Protein AF-A0A1C5A4S7-F1 (afdb_monomer_lite)

Organism: Micromonospora echinospora (NCBI:txid1877)

Structure (mmCIF, N/CA/C/O backbone):
data_AF-A0A1C5A4S7-F1
#
_entry.id   AF-A0A1C5A4S7-F1
#
loop_
_atom_site.group_PDB
_atom_site.id
_atom_site.type_symbol
_atom_site.label_atom_id
_atom_site.label_alt_id
_atom_site.label_comp_id
_atom_site.label_asym_id
_atom_site.label_entity_id
_atom_site.label_seq_id
_atom_site.pdbx_PDB_ins_code
_atom_site.Cartn_x
_atom_site.Cartn_y
_atom_site.Cartn_z
_atom_site.occupancy
_atom_site.B_iso_or_equiv
_atom_site.auth_seq_id
_atom_site.auth_comp_id
_atom_site.auth_asym_id
_atom_site.auth_atom_id
_atom_site.pdbx_PDB_model_num
ATOM 1 N N . MET A 1 1 ? 17.021 8.930 -28.872 1.00 36.31 1 MET A N 1
ATOM 2 C CA . MET A 1 1 ? 15.835 9.153 -28.012 1.00 36.31 1 MET A CA 1
ATOM 3 C C . MET A 1 1 ? 15.523 7.859 -27.278 1.00 36.31 1 MET A C 1
ATOM 5 O O . MET A 1 1 ? 15.520 6.804 -27.895 1.00 36.31 1 MET A O 1
ATOM 9 N N . SER A 1 2 ? 15.452 7.937 -25.949 1.00 40.41 2 SER A N 1
ATOM 10 C CA . SER A 1 2 ? 15.735 6.835 -25.019 1.00 40.41 2 SER A CA 1
ATOM 11 C C . SER A 1 2 ? 14.668 5.729 -25.005 1.00 40.41 2 SER A C 1
ATOM 13 O O . SER A 1 2 ? 13.489 5.985 -24.764 1.00 40.41 2 SER A O 1
ATOM 15 N N . SER A 1 3 ? 15.116 4.482 -25.197 1.00 48.03 3 SER A N 1
ATOM 16 C CA . SER A 1 3 ? 14.340 3.229 -25.114 1.00 48.03 3 SER A CA 1
ATOM 17 C C . SER A 1 3 ? 13.641 3.012 -23.764 1.00 48.03 3 SER A C 1
ATOM 19 O O . SER A 1 3 ? 12.734 2.185 -23.660 1.00 48.03 3 SER A O 1
ATOM 21 N N . TYR A 1 4 ? 14.024 3.783 -22.746 1.00 39.12 4 TYR A N 1
ATOM 22 C CA . TYR A 1 4 ? 13.411 3.801 -21.424 1.00 39.12 4 TYR A CA 1
ATOM 23 C C . TYR A 1 4 ? 11.965 4.331 -21.444 1.00 39.12 4 TYR A C 1
ATOM 25 O O . TYR A 1 4 ? 11.10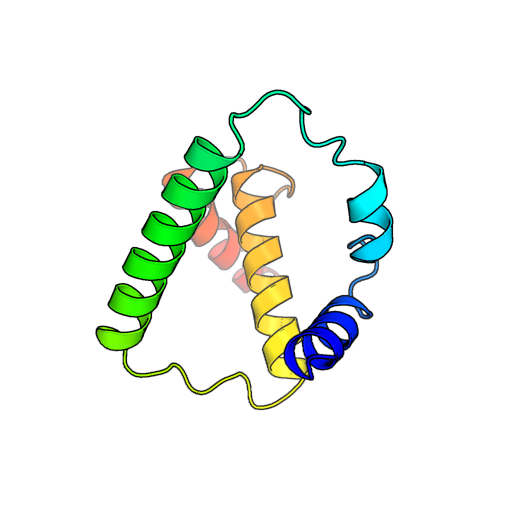9 3.821 -20.721 1.00 39.12 4 TYR A O 1
ATOM 33 N N . TRP A 1 5 ? 11.663 5.303 -22.313 1.00 35.22 5 TRP A N 1
ATOM 34 C CA . TRP A 1 5 ? 10.329 5.913 -22.394 1.00 35.22 5 TRP A CA 1
ATOM 35 C C . TRP A 1 5 ? 9.339 5.043 -23.175 1.00 35.22 5 TRP A C 1
ATOM 37 O O . TRP A 1 5 ? 8.246 4.782 -22.691 1.00 35.22 5 TRP A O 1
ATOM 47 N N . SER A 1 6 ? 9.771 4.435 -24.284 1.00 50.72 6 SER A N 1
ATOM 48 C CA . SER A 1 6 ? 8.903 3.605 -25.139 1.00 50.72 6 SER A CA 1
ATOM 49 C C . SER A 1 6 ? 8.308 2.374 -24.429 1.00 50.72 6 SER A C 1
ATOM 51 O O . SER A 1 6 ? 7.203 1.935 -24.754 1.00 50.72 6 SER A O 1
ATOM 53 N N . ARG A 1 7 ? 9.012 1.806 -23.437 1.00 51.34 7 ARG A N 1
ATOM 54 C CA . ARG A 1 7 ? 8.481 0.700 -22.620 1.00 51.34 7 ARG A CA 1
ATOM 55 C C . ARG A 1 7 ? 7.524 1.195 -21.528 1.00 51.34 7 ARG A C 1
ATOM 57 O O . ARG A 1 7 ? 6.550 0.505 -21.241 1.00 51.34 7 ARG A O 1
ATOM 64 N N . LYS A 1 8 ? 7.766 2.382 -20.955 1.00 47.06 8 LYS A N 1
ATOM 65 C CA . LYS A 1 8 ? 6.839 3.030 -20.013 1.00 47.06 8 LYS A CA 1
ATOM 66 C C . LYS A 1 8 ? 5.543 3.442 -20.710 1.00 47.06 8 LYS A C 1
ATOM 68 O O . LYS A 1 8 ? 4.482 3.154 -20.186 1.00 47.06 8 LYS A O 1
ATOM 73 N N . ASP A 1 9 ? 5.595 4.007 -21.908 1.00 54.50 9 ASP A N 1
ATOM 74 C CA . ASP A 1 9 ? 4.380 4.434 -22.618 1.00 54.50 9 ASP A CA 1
ATOM 75 C C . ASP A 1 9 ? 3.446 3.248 -22.919 1.00 54.50 9 ASP A C 1
ATOM 77 O O . ASP A 1 9 ? 2.236 3.329 -22.720 1.00 54.50 9 ASP A O 1
ATOM 81 N N . ARG A 1 10 ? 4.018 2.086 -23.265 1.00 59.09 10 ARG A N 1
ATOM 82 C CA . ARG A 1 10 ? 3.265 0.831 -23.436 1.00 59.09 10 ARG A CA 1
ATOM 83 C C . ARG A 1 10 ? 2.678 0.283 -22.129 1.00 59.09 10 ARG A C 1
ATOM 85 O O . ARG A 1 10 ? 1.627 -0.345 -22.158 1.00 59.09 10 ARG A O 1
ATOM 92 N N . MET A 1 11 ? 3.340 0.535 -20.998 1.00 56.84 11 MET A N 1
ATOM 93 C CA . MET A 1 11 ? 2.882 0.159 -19.654 1.00 56.84 11 MET A CA 1
ATOM 94 C C . MET A 1 11 ? 1.643 0.958 -19.218 1.00 56.84 11 MET A C 1
ATOM 96 O O . MET A 1 11 ? 0.813 0.437 -18.479 1.00 56.84 11 MET A O 1
ATOM 100 N N . TRP A 1 12 ? 1.504 2.204 -19.680 1.00 51.19 12 TRP A N 1
ATOM 101 C CA . TRP A 1 12 ? 0.390 3.089 -19.323 1.00 51.19 12 TRP A CA 1
ATOM 102 C C . TRP A 1 12 ? -0.789 3.024 -20.306 1.00 51.19 12 TRP A C 1
ATOM 104 O O . TRP A 1 12 ? -1.915 3.323 -19.923 1.00 51.19 12 TRP A O 1
ATOM 114 N N . ALA A 1 13 ? -0.560 2.568 -21.541 1.00 55.97 13 ALA A N 1
ATOM 115 C CA . ALA A 1 13 ? -1.563 2.518 -22.611 1.00 55.97 13 ALA A CA 1
ATOM 116 C C . ALA A 1 13 ? -2.758 1.563 -22.365 1.00 55.97 13 ALA A C 1
ATOM 118 O O . ALA A 1 13 ? -3.706 1.565 -23.145 1.00 55.97 13 ALA A O 1
ATOM 119 N N . GLY A 1 14 ? -2.729 0.745 -21.305 1.00 54.12 14 GLY A N 1
ATOM 120 C CA . GLY A 1 14 ? -3.762 -0.253 -20.984 1.00 54.12 14 GLY A CA 1
ATOM 121 C C . GLY A 1 14 ? -4.616 0.049 -19.746 1.00 54.12 14 GLY A C 1
ATOM 122 O O . GLY A 1 14 ? -5.330 -0.839 -19.284 1.00 54.12 14 GLY A O 1
ATOM 123 N N . ILE A 1 15 ? -4.525 1.250 -19.163 1.00 56.06 15 ILE A N 1
ATOM 124 C CA . ILE A 1 15 ? -5.248 1.616 -17.934 1.00 56.06 15 ILE A CA 1
ATOM 125 C C . ILE A 1 15 ? -6.298 2.686 -18.277 1.00 56.06 15 ILE A C 1
ATOM 127 O O . ILE A 1 15 ? -5.939 3.853 -18.400 1.00 56.06 15 ILE A O 1
ATOM 131 N N . PRO A 1 16 ? -7.594 2.331 -18.397 1.00 50.84 16 PRO A N 1
ATOM 132 C CA . PRO A 1 16 ? -8.640 3.232 -18.908 1.00 50.84 16 PRO A CA 1
ATOM 133 C C . PRO A 1 16 ? -8.858 4.525 -18.106 1.00 50.84 16 PRO A C 1
ATOM 135 O O . PRO A 1 16 ? -9.439 5.471 -18.621 1.00 50.84 16 PRO A O 1
ATOM 138 N N . TRP A 1 17 ? -8.401 4.566 -16.851 1.00 59.25 17 TRP A N 1
ATOM 139 C CA . TRP A 1 17 ? -8.557 5.699 -15.925 1.00 59.25 17 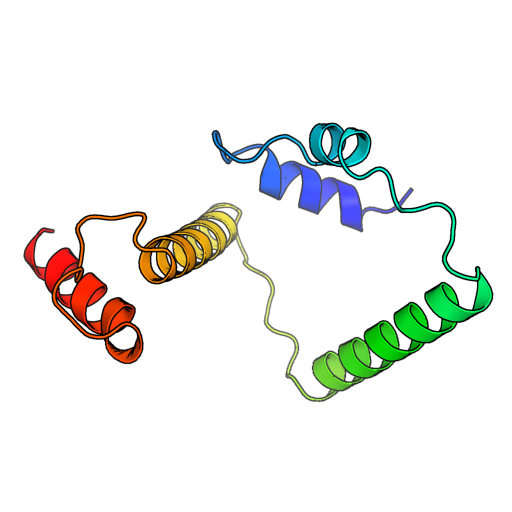TRP A CA 1
ATOM 140 C C . TRP A 1 17 ? -7.249 6.449 -15.659 1.00 59.25 17 TRP A C 1
ATOM 142 O O . TRP A 1 17 ? -7.178 7.286 -14.760 1.00 59.25 17 TRP A O 1
ATOM 152 N N . LEU A 1 18 ? -6.196 6.117 -16.404 1.00 50.78 18 LEU A N 1
ATOM 153 C CA . LEU A 1 18 ? -4.932 6.824 -16.363 1.00 50.78 18 LEU A CA 1
ATOM 154 C C . LEU A 1 18 ? -4.815 7.622 -17.661 1.00 50.78 18 LEU A C 1
ATOM 156 O O . LEU A 1 18 ? -4.562 7.059 -18.722 1.00 50.78 18 LEU A O 1
ATOM 160 N N . GLU A 1 19 ? -5.047 8.931 -17.577 1.00 55.38 19 GLU A N 1
ATOM 161 C CA . GLU A 1 19 ? -4.776 9.858 -18.678 1.00 55.38 19 GLU A CA 1
ATOM 162 C C . GLU A 1 19 ? -3.378 9.578 -19.264 1.00 55.38 19 GLU A C 1
ATOM 164 O O . GLU A 1 19 ? -2.429 9.383 -18.490 1.00 55.38 19 GLU A O 1
ATOM 169 N N . PRO A 1 20 ? -3.218 9.556 -20.603 1.00 55.06 20 PRO A N 1
ATOM 170 C CA . PRO A 1 20 ? -1.914 9.386 -21.228 1.00 55.06 20 PRO A CA 1
ATOM 171 C C . PRO A 1 20 ? -0.912 10.369 -20.621 1.00 55.06 20 PRO A C 1
ATOM 173 O O . PRO A 1 20 ? -1.244 11.533 -20.392 1.00 55.06 20 PRO A O 1
ATOM 176 N N . ALA A 1 21 ? 0.326 9.930 -20.379 1.00 54.25 21 ALA A N 1
ATOM 177 C CA . ALA A 1 21 ? 1.354 10.761 -19.746 1.00 54.25 21 ALA A CA 1
ATOM 178 C C . ALA A 1 21 ? 1.575 12.112 -20.466 1.00 54.25 21 ALA A C 1
ATOM 180 O O . ALA A 1 21 ? 2.035 13.072 -19.852 1.00 54.25 21 ALA A O 1
ATOM 181 N N . GLU A 1 22 ? 1.213 12.206 -21.750 1.00 49.03 22 GLU A N 1
ATOM 182 C CA . GLU A 1 22 ? 1.221 13.436 -22.549 1.00 49.03 22 GLU A CA 1
ATOM 183 C C . GLU A 1 22 ? 0.133 14.447 -22.140 1.00 49.03 22 GLU A C 1
ATOM 185 O O . GLU A 1 22 ? 0.399 15.645 -22.127 1.00 49.03 22 GLU A O 1
ATOM 190 N N . SER A 1 23 ? -1.045 13.983 -21.713 1.00 49.47 23 SER A N 1
ATOM 191 C CA . SER A 1 23 ? -2.151 14.808 -21.192 1.00 49.47 23 SER A CA 1
ATOM 192 C C . SER A 1 23 ? -1.823 15.391 -19.807 1.00 49.47 23 SER A C 1
ATOM 194 O O . SER A 1 23 ? -2.166 16.526 -19.487 1.00 49.47 23 SER A O 1
ATOM 196 N N . ALA A 1 24 ? -1.046 14.668 -18.992 1.00 47.72 24 ALA A N 1
ATOM 197 C CA . ALA A 1 24 ? -0.547 15.174 -17.711 1.00 47.72 24 ALA A CA 1
ATOM 198 C C . ALA A 1 24 ? 0.539 16.263 -17.850 1.00 47.72 24 ALA A C 1
ATOM 200 O O . ALA A 1 24 ? 0.718 17.059 -16.928 1.00 47.72 24 ALA A O 1
ATOM 201 N N . ARG A 1 25 ? 1.247 16.340 -18.991 1.00 48.03 25 ARG A N 1
ATOM 202 C CA . ARG A 1 25 ? 2.278 17.370 -19.235 1.00 48.03 25 ARG A CA 1
ATOM 203 C C . ARG A 1 25 ? 1.700 18.776 -19.400 1.00 48.03 25 ARG A C 1
ATOM 205 O O . ARG A 1 25 ? 2.402 19.728 -19.091 1.00 48.03 25 ARG A O 1
ATOM 212 N N . SER A 1 26 ? 0.455 18.917 -19.860 1.00 47.22 26 SER A N 1
ATOM 213 C CA . SER A 1 26 ? -0.174 20.229 -20.087 1.00 47.22 26 SER A CA 1
ATOM 214 C C . SER A 1 26 ? -0.810 20.835 -18.832 1.00 47.22 26 SER A C 1
ATOM 216 O O . SER A 1 26 ? -1.071 22.031 -18.803 1.00 47.22 26 SER A O 1
ATOM 218 N N . ARG A 1 27 ? -1.057 20.026 -17.792 1.00 45.50 27 ARG A N 1
ATOM 219 C CA . ARG A 1 27 ? -1.708 20.460 -16.541 1.00 45.50 27 ARG A CA 1
ATOM 220 C C . ARG A 1 27 ? -0.720 20.800 -15.423 1.00 45.50 27 ARG A C 1
ATOM 222 O O . ARG A 1 27 ? -1.092 21.465 -14.462 1.00 45.50 27 ARG A O 1
ATOM 229 N N . ILE A 1 28 ? 0.530 20.353 -15.534 1.00 47.34 28 ILE A N 1
ATOM 230 C CA . ILE A 1 28 ? 1.602 20.775 -14.632 1.00 47.34 28 ILE A CA 1
ATOM 231 C C . ILE A 1 28 ? 2.208 22.046 -15.229 1.00 47.34 28 ILE A C 1
ATOM 233 O O . ILE A 1 28 ? 3.260 22.009 -15.862 1.00 47.34 28 ILE A O 1
ATOM 237 N N . GLU A 1 29 ? 1.544 23.184 -15.035 1.00 51.34 29 GLU A N 1
ATOM 238 C CA . GLU A 1 29 ? 2.267 24.454 -15.035 1.00 51.34 29 GLU A CA 1
ATOM 239 C C . GLU A 1 29 ? 3.248 24.387 -13.863 1.00 51.34 29 GLU A C 1
ATOM 241 O O . GLU A 1 29 ? 2.891 24.553 -12.696 1.00 51.34 29 GLU A O 1
ATOM 246 N N . VAL A 1 30 ? 4.491 24.017 -14.167 1.00 53.09 30 VAL A N 1
ATOM 247 C CA . VAL A 1 30 ? 5.595 24.075 -13.215 1.00 53.09 30 VAL A CA 1
ATOM 248 C C . VAL A 1 30 ? 5.730 25.548 -12.828 1.00 53.09 30 VAL A C 1
ATOM 250 O O . VAL A 1 30 ? 5.943 26.365 -13.726 1.00 53.09 30 VAL A O 1
ATOM 253 N N . PRO A 1 31 ? 5.602 25.930 -11.542 1.00 43.25 31 PRO A N 1
ATOM 254 C CA . PRO A 1 31 ? 5.820 27.310 -11.140 1.00 43.25 31 PRO A CA 1
ATOM 255 C C . PRO A 1 31 ? 7.203 27.748 -11.622 1.00 43.25 31 PRO A C 1
ATOM 257 O O . PRO A 1 31 ? 8.214 27.198 -11.184 1.00 43.25 31 PRO A O 1
ATOM 260 N N . SER A 1 32 ? 7.232 28.717 -12.539 1.00 52.72 32 SER A N 1
ATOM 261 C CA . SER A 1 32 ? 8.423 29.266 -13.207 1.00 52.72 32 SER A CA 1
ATOM 262 C C . SER A 1 32 ? 9.348 30.058 -12.259 1.00 52.72 32 SER A C 1
ATOM 264 O O . SER A 1 32 ? 10.036 30.983 -12.681 1.00 52.72 32 SER A O 1
ATOM 266 N N . ALA A 1 33 ? 9.350 29.741 -10.965 1.00 53.38 33 ALA A N 1
ATOM 267 C CA . ALA A 1 33 ? 10.003 30.525 -9.922 1.00 53.38 33 ALA A CA 1
ATOM 268 C C . ALA A 1 33 ? 10.681 29.648 -8.854 1.00 53.38 33 ALA A C 1
ATOM 270 O O . ALA A 1 33 ? 10.632 29.966 -7.669 1.00 53.38 33 ALA A O 1
ATOM 271 N N . ARG A 1 34 ? 11.300 28.533 -9.254 1.00 57.84 34 ARG A N 1
ATOM 272 C CA . ARG A 1 34 ? 12.378 27.924 -8.458 1.00 57.84 34 ARG A CA 1
ATOM 273 C C . ARG A 1 34 ? 13.689 28.232 -9.159 1.00 57.84 34 ARG A C 1
ATOM 275 O O . ARG A 1 34 ? 13.746 28.117 -10.383 1.00 57.84 34 ARG A O 1
ATOM 282 N N . ASP A 1 35 ? 14.690 28.670 -8.402 1.00 66.31 35 ASP A N 1
ATOM 283 C CA . ASP A 1 35 ? 16.028 28.924 -8.931 1.00 66.31 35 ASP A CA 1
ATOM 284 C C . ASP A 1 35 ? 16.497 27.663 -9.687 1.00 66.31 35 ASP A C 1
ATOM 286 O O . ASP A 1 35 ? 16.430 26.567 -9.116 1.00 66.31 35 ASP A O 1
ATOM 290 N N . PRO A 1 36 ? 16.912 27.766 -10.966 1.00 66.00 36 PRO A N 1
ATOM 291 C CA . PRO A 1 36 ? 17.435 26.637 -11.735 1.00 66.00 36 PRO A CA 1
ATOM 292 C C . PRO A 1 36 ? 18.491 25.828 -10.969 1.00 66.00 36 PRO A C 1
ATOM 294 O O . PRO A 1 36 ? 18.533 24.605 -11.070 1.00 66.00 36 PRO A O 1
ATOM 297 N N . HIS A 1 37 ? 19.287 26.491 -10.128 1.00 67.88 37 HIS A N 1
ATOM 298 C CA . HIS A 1 37 ? 20.292 25.826 -9.309 1.00 67.88 37 HIS A CA 1
ATOM 299 C C . HIS A 1 37 ? 19.688 25.034 -8.139 1.00 67.88 37 HIS A C 1
ATOM 301 O O . HIS A 1 37 ? 20.217 23.991 -7.771 1.00 67.88 37 HIS A O 1
ATOM 307 N N . GLU A 1 38 ? 18.558 25.461 -7.574 1.00 64.88 38 GLU A N 1
ATOM 308 C CA . GLU A 1 38 ? 17.871 24.750 -6.486 1.00 64.88 38 GLU A CA 1
ATOM 309 C C . GLU A 1 38 ? 17.182 23.469 -6.986 1.00 64.88 38 GLU A C 1
ATOM 311 O O . GLU A 1 38 ? 17.222 22.433 -6.317 1.00 64.88 38 GLU A O 1
ATOM 316 N N . VAL A 1 39 ? 16.593 23.505 -8.189 1.00 66.06 39 VAL A N 1
ATOM 317 C CA . VAL A 1 39 ? 15.982 22.309 -8.800 1.00 66.06 39 VAL A CA 1
ATOM 318 C C . VAL A 1 39 ? 17.029 21.279 -9.220 1.00 66.06 39 VAL A C 1
ATOM 320 O O . VAL A 1 39 ? 16.773 20.079 -9.097 1.00 66.06 39 VAL A O 1
ATOM 323 N N . ASP A 1 40 ? 18.207 21.732 -9.654 1.00 71.06 40 ASP A N 1
ATOM 324 C CA . ASP A 1 40 ? 19.331 20.859 -9.990 1.00 71.06 40 ASP A CA 1
ATOM 325 C C . ASP A 1 40 ? 19.891 20.175 -8.737 1.00 71.06 40 ASP A C 1
ATOM 327 O O . ASP A 1 40 ? 20.062 18.956 -8.730 1.00 71.06 40 ASP A O 1
ATOM 331 N N . LEU A 1 41 ? 20.058 20.915 -7.634 1.00 70.38 41 LEU A N 1
ATOM 332 C CA . LEU A 1 41 ? 20.496 20.352 -6.352 1.00 70.38 41 LEU A CA 1
ATOM 333 C C . LEU A 1 41 ? 19.495 19.336 -5.783 1.00 70.38 41 LEU A C 1
ATOM 335 O O . LEU A 1 41 ? 19.895 18.272 -5.308 1.00 70.38 41 LEU A O 1
ATOM 339 N N . TRP A 1 42 ? 18.191 19.628 -5.854 1.00 70.75 42 TRP A N 1
ATOM 340 C CA . TRP A 1 42 ? 17.151 18.691 -5.417 1.00 70.75 42 TRP A CA 1
ATOM 341 C C . TRP A 1 42 ? 17.148 17.409 -6.257 1.00 70.75 42 TRP A C 1
ATOM 343 O O . TRP A 1 42 ? 17.067 16.305 -5.713 1.00 70.75 42 TRP A O 1
ATOM 353 N N . LYS A 1 43 ? 17.274 17.549 -7.582 1.00 75.88 43 LYS A N 1
ATOM 354 C CA . LYS A 1 43 ? 17.332 16.420 -8.512 1.00 75.88 43 LYS A CA 1
ATOM 355 C C . LYS A 1 43 ? 18.565 15.558 -8.263 1.00 75.88 43 LYS A C 1
ATOM 357 O O . LYS A 1 43 ? 18.447 14.337 -8.244 1.00 75.88 43 LYS A O 1
ATOM 362 N N . ASP A 1 44 ? 19.725 16.170 -8.067 1.00 78.69 44 ASP A N 1
ATOM 363 C CA . ASP A 1 44 ? 20.979 15.442 -7.895 1.00 78.69 44 ASP A CA 1
ATOM 364 C C . ASP A 1 44 ? 21.039 14.722 -6.538 1.00 78.69 44 ASP A C 1
ATOM 366 O O . ASP A 1 44 ? 21.537 13.597 -6.465 1.00 78.69 44 ASP A O 1
ATOM 370 N N . HIS A 1 45 ? 20.442 15.297 -5.486 1.00 73.31 45 HIS A N 1
ATOM 371 C CA . HIS A 1 45 ? 20.265 14.614 -4.201 1.00 73.31 45 HIS A CA 1
ATOM 372 C C . HIS A 1 45 ? 19.301 13.423 -4.309 1.00 73.31 45 HIS A C 1
ATOM 374 O O . HIS A 1 45 ? 19.636 12.320 -3.881 1.00 73.31 45 HIS A O 1
ATOM 380 N N . PHE A 1 46 ? 18.142 13.612 -4.952 1.00 73.06 46 PHE A N 1
ATOM 381 C CA . PHE A 1 46 ? 17.165 12.543 -5.173 1.00 73.06 46 PHE A CA 1
ATOM 382 C C . PHE A 1 46 ? 17.738 11.402 -6.025 1.00 73.06 46 PHE A C 1
ATOM 384 O O . PHE A 1 46 ? 17.526 10.231 -5.721 1.00 73.06 46 PHE A O 1
ATOM 391 N N . GLU A 1 47 ? 18.496 11.731 -7.072 1.00 76.69 47 GLU A N 1
ATOM 392 C CA . GLU A 1 47 ? 19.173 10.762 -7.936 1.00 76.69 47 GLU A CA 1
ATOM 393 C C . GLU A 1 47 ? 20.290 10.015 -7.184 1.00 76.69 47 GLU A C 1
ATOM 395 O O . GLU A 1 47 ? 20.454 8.810 -7.370 1.00 76.69 47 GLU A O 1
ATOM 400 N N . GLY A 1 48 ? 21.038 10.702 -6.312 1.00 84.62 48 GLY A N 1
ATOM 401 C CA . GLY A 1 48 ? 22.067 10.103 -5.458 1.00 84.62 48 GLY A CA 1
ATOM 402 C C . GLY A 1 48 ? 21.491 9.102 -4.456 1.00 84.62 48 GLY A C 1
ATOM 403 O O . GLY A 1 48 ? 21.930 7.951 -4.414 1.00 84.62 48 GLY A O 1
ATOM 404 N N . ASP A 1 49 ? 20.456 9.506 -3.719 1.00 80.62 49 ASP A N 1
ATOM 405 C CA . ASP A 1 49 ? 19.747 8.646 -2.767 1.00 80.62 49 ASP A CA 1
ATOM 406 C C . ASP A 1 49 ? 19.074 7.464 -3.476 1.00 80.62 49 ASP A C 1
ATOM 408 O O . ASP A 1 49 ? 19.112 6.328 -2.994 1.00 80.62 49 ASP A O 1
ATOM 412 N N . HIS A 1 50 ? 18.500 7.705 -4.660 1.00 73.06 50 HIS A N 1
ATOM 413 C CA . HIS A 1 50 ? 17.903 6.665 -5.490 1.00 73.06 50 HIS A CA 1
ATOM 414 C C . HIS A 1 50 ? 18.940 5.631 -5.938 1.00 73.06 50 HIS A C 1
ATOM 416 O O . HIS A 1 50 ? 18.722 4.435 -5.743 1.00 73.06 50 HIS A O 1
ATOM 422 N N . LYS A 1 51 ? 20.093 6.067 -6.460 1.00 78.88 51 LYS A N 1
ATOM 423 C CA . LYS A 1 51 ? 21.194 5.169 -6.843 1.00 78.88 51 LYS A CA 1
ATOM 424 C C . LYS A 1 51 ? 21.746 4.404 -5.650 1.00 78.88 51 LYS A C 1
ATOM 426 O O . LYS A 1 51 ? 22.007 3.211 -5.756 1.00 78.88 51 LYS A O 1
ATOM 431 N N . GLN A 1 52 ? 21.898 5.057 -4.500 1.00 84.12 52 GLN A N 1
ATOM 432 C CA . GLN A 1 52 ? 22.336 4.403 -3.271 1.00 84.12 52 GLN A CA 1
ATOM 433 C C . GLN A 1 52 ? 21.347 3.314 -2.835 1.00 84.12 52 GLN A C 1
ATOM 435 O O . GLN A 1 52 ? 21.766 2.215 -2.470 1.00 84.12 52 GLN A O 1
ATOM 440 N N . LEU A 1 53 ? 20.044 3.580 -2.933 1.00 78.25 53 LEU A N 1
ATOM 441 C CA . LEU A 1 53 ? 19.006 2.587 -2.674 1.00 78.25 53 LEU A CA 1
ATOM 442 C C . LEU A 1 53 ? 19.057 1.433 -3.691 1.00 78.25 53 LEU A C 1
ATOM 444 O O . LEU A 1 53 ? 18.954 0.274 -3.296 1.00 78.25 53 LEU A O 1
ATOM 448 N N . GLU A 1 54 ? 19.277 1.713 -4.978 1.00 75.06 54 GLU A N 1
ATOM 449 C CA . GLU A 1 54 ? 19.463 0.681 -6.011 1.00 75.06 54 GLU A CA 1
ATOM 450 C C . GLU A 1 54 ? 20.724 -0.166 -5.796 1.00 75.06 54 GLU A C 1
ATOM 452 O O . GLU A 1 54 ? 20.716 -1.353 -6.110 1.00 75.06 54 GLU A O 1
ATOM 457 N N . HIS A 1 55 ? 21.793 0.408 -5.239 1.00 81.75 55 HIS A N 1
ATOM 458 C CA . HIS A 1 55 ? 23.012 -0.326 -4.895 1.00 81.75 55 HIS A CA 1
ATOM 459 C C . HIS A 1 55 ? 22.842 -1.216 -3.659 1.00 81.75 55 HIS A C 1
ATOM 461 O O . HIS A 1 55 ? 23.431 -2.295 -3.594 1.00 81.75 55 HIS A O 1
ATOM 467 N N . GLN A 1 56 ? 22.061 -0.772 -2.671 1.00 83.00 56 GLN A N 1
ATOM 468 C CA . GLN A 1 56 ? 21.802 -1.535 -1.445 1.00 83.00 56 GLN A CA 1
ATOM 469 C C . GLN A 1 56 ? 20.791 -2.663 -1.662 1.00 83.00 56 GLN A C 1
ATOM 471 O O . GLN A 1 56 ? 20.836 -3.689 -0.980 1.00 83.00 56 GLN A O 1
ATOM 476 N N . LEU A 1 57 ? 19.874 -2.487 -2.612 1.00 79.12 57 LEU A N 1
ATOM 477 C CA . LEU A 1 57 ? 18.903 -3.502 -2.976 1.00 79.12 57 LEU A CA 1
ATOM 478 C C . LEU A 1 57 ? 19.481 -4.407 -4.064 1.00 79.12 57 LEU A C 1
ATOM 480 O O . LEU A 1 57 ? 20.012 -3.958 -5.073 1.00 79.12 57 LEU A O 1
ATOM 484 N N . ARG A 1 58 ? 19.323 -5.725 -3.909 1.00 77.00 58 ARG A N 1
ATOM 485 C CA . ARG A 1 58 ? 19.549 -6.635 -5.036 1.00 77.00 58 ARG A CA 1
ATOM 486 C C . ARG A 1 58 ? 18.574 -6.210 -6.145 1.00 77.00 58 ARG A C 1
ATOM 488 O O . ARG A 1 58 ? 17.385 -6.104 -5.830 1.00 77.00 58 ARG A O 1
ATOM 495 N N . PRO A 1 59 ? 19.023 -5.970 -7.394 1.00 67.75 59 PRO A N 1
ATOM 496 C CA . PRO A 1 59 ? 18.137 -5.511 -8.455 1.00 67.75 59 PRO A CA 1
ATOM 497 C C . PRO A 1 59 ? 16.923 -6.430 -8.516 1.00 67.75 59 PRO A C 1
ATOM 499 O O . PRO A 1 59 ? 17.077 -7.633 -8.746 1.00 67.75 59 PRO A O 1
ATOM 502 N N . MET A 1 60 ? 15.730 -5.896 -8.240 1.00 73.38 60 MET A N 1
ATOM 503 C CA . MET A 1 60 ? 14.511 -6.685 -8.362 1.00 73.38 60 MET A CA 1
ATOM 504 C C . MET A 1 60 ? 14.405 -7.086 -9.830 1.00 73.38 60 MET A C 1
ATOM 506 O O . MET A 1 60 ? 14.354 -6.195 -10.684 1.00 73.38 60 MET A O 1
ATOM 510 N N . PRO A 1 61 ? 14.393 -8.393 -10.155 1.00 75.12 61 PRO A N 1
ATOM 511 C CA . PRO A 1 61 ? 14.161 -8.815 -11.520 1.00 75.12 61 PRO A CA 1
ATOM 512 C C . PRO A 1 61 ? 12.871 -8.156 -11.992 1.00 75.12 61 PRO A C 1
ATOM 514 O O . PRO A 1 61 ? 11.822 -8.320 -11.364 1.00 75.12 61 PRO A O 1
ATOM 517 N N . GLY A 1 62 ? 12.971 -7.362 -13.059 1.00 77.06 62 GLY A N 1
ATOM 518 C CA . GLY A 1 62 ? 11.819 -6.662 -13.602 1.00 77.06 62 GLY A CA 1
ATOM 519 C C . GLY A 1 62 ? 10.681 -7.647 -13.904 1.00 77.06 62 GLY A C 1
ATOM 520 O O . GLY A 1 62 ? 10.937 -8.832 -14.161 1.00 77.06 62 GLY A O 1
ATOM 521 N N . PRO A 1 63 ? 9.421 -7.190 -13.885 1.00 80.56 63 PRO A N 1
ATOM 522 C CA . PRO A 1 63 ? 8.292 -8.045 -14.218 1.00 80.56 63 PRO A CA 1
ATOM 523 C C . PRO A 1 63 ? 8.513 -8.690 -15.593 1.00 80.56 63 PRO A C 1
ATOM 525 O O . PRO A 1 63 ? 8.809 -8.004 -16.570 1.00 80.56 63 PRO A O 1
ATOM 528 N N . ARG A 1 64 ? 8.400 -10.019 -15.669 1.00 86.00 64 ARG A N 1
ATOM 529 C CA . ARG A 1 64 ? 8.738 -10.785 -16.884 1.00 86.00 64 ARG A CA 1
ATOM 530 C C . ARG A 1 64 ? 7.649 -10.758 -17.959 1.00 86.00 64 ARG A C 1
ATOM 532 O O . ARG A 1 64 ? 7.854 -11.297 -19.039 1.00 86.00 64 ARG A O 1
ATOM 539 N N . SER A 1 65 ? 6.490 -10.177 -17.654 1.00 86.56 65 SER A N 1
ATOM 540 C CA . SER A 1 65 ? 5.356 -10.085 -18.571 1.00 86.56 65 SER A CA 1
ATOM 541 C C . SER A 1 65 ? 4.539 -8.825 -18.317 1.00 86.56 65 SER A C 1
ATOM 543 O O . SER A 1 65 ? 4.461 -8.357 -17.177 1.00 86.56 65 SER A O 1
ATOM 545 N N . ASP A 1 66 ? 3.859 -8.344 -19.355 1.00 86.50 66 ASP A N 1
ATOM 546 C CA . ASP A 1 66 ? 2.919 -7.223 -19.258 1.00 86.50 66 ASP A CA 1
ATOM 547 C C . ASP A 1 66 ? 1.795 -7.519 -18.253 1.00 86.50 66 ASP A C 1
ATOM 549 O O . ASP A 1 66 ? 1.382 -6.642 -17.501 1.00 86.50 66 ASP A O 1
ATOM 553 N N . ARG A 1 67 ? 1.372 -8.787 -18.135 1.00 88.31 67 ARG A N 1
ATOM 554 C CA . ARG A 1 67 ? 0.403 -9.219 -17.115 1.00 88.31 67 ARG A CA 1
ATOM 555 C C . ARG A 1 67 ? 0.927 -8.999 -15.697 1.00 88.31 67 ARG A C 1
ATOM 557 O O . ARG A 1 67 ? 0.190 -8.506 -14.852 1.00 88.31 67 ARG A O 1
ATOM 564 N N . SER A 1 68 ? 2.189 -9.336 -15.427 1.00 87.38 68 SER A N 1
ATOM 565 C CA . SER A 1 68 ? 2.806 -9.111 -14.113 1.00 87.38 68 SER A CA 1
ATOM 566 C C . SER A 1 68 ? 2.908 -7.622 -13.790 1.00 87.38 68 SER A C 1
ATOM 568 O O . SER A 1 68 ? 2.640 -7.223 -12.660 1.00 87.38 68 SER A O 1
ATOM 570 N N . VAL A 1 69 ? 3.255 -6.799 -14.782 1.00 87.62 69 VAL A N 1
ATOM 571 C CA . VAL A 1 69 ? 3.267 -5.340 -14.634 1.00 87.62 69 VAL A CA 1
ATOM 572 C C . VAL A 1 69 ? 1.870 -4.824 -14.293 1.00 87.62 69 VAL A C 1
ATOM 574 O O . VAL A 1 69 ? 1.713 -4.104 -13.309 1.00 87.62 69 VAL A O 1
ATOM 577 N N . GLN A 1 70 ? 0.857 -5.248 -15.051 1.00 89.25 70 GLN A N 1
ATOM 578 C CA . GLN A 1 70 ? -0.529 -4.849 -14.834 1.00 89.25 70 GLN A CA 1
ATOM 579 C C . GLN A 1 70 ? -1.003 -5.232 -13.430 1.00 89.25 70 GLN A C 1
ATOM 581 O O . GLN A 1 70 ? -1.527 -4.388 -12.712 1.00 89.25 70 GLN A O 1
ATOM 586 N N . THR A 1 71 ? -0.755 -6.471 -12.992 1.00 91.56 71 THR A N 1
ATOM 587 C CA . THR A 1 71 ? -1.111 -6.925 -11.640 1.00 91.56 71 THR A CA 1
ATOM 588 C C . THR A 1 71 ? -0.464 -6.061 -10.557 1.00 91.56 71 THR A C 1
ATOM 590 O O . THR A 1 71 ? -1.140 -5.676 -9.605 1.00 91.56 71 THR A O 1
ATOM 593 N N . ILE A 1 72 ? 0.819 -5.714 -10.702 1.00 88.44 72 ILE A N 1
ATOM 594 C CA . ILE A 1 72 ? 1.526 -4.867 -9.732 1.00 88.44 72 ILE A CA 1
ATOM 595 C C . ILE A 1 72 ? 0.920 -3.459 -9.695 1.00 88.44 72 ILE A C 1
ATOM 597 O O . ILE A 1 72 ? 0.674 -2.926 -8.612 1.00 88.44 72 ILE A O 1
ATOM 601 N N . ILE A 1 73 ? 0.653 -2.857 -10.858 1.00 89.81 73 ILE A N 1
ATOM 602 C CA . ILE A 1 73 ? 0.084 -1.506 -10.937 1.00 89.81 73 ILE A CA 1
ATOM 603 C C . ILE A 1 73 ? -1.333 -1.482 -10.365 1.00 89.81 73 ILE A C 1
ATOM 605 O O . ILE A 1 73 ? -1.623 -0.648 -9.506 1.00 89.81 73 ILE A O 1
ATOM 609 N N . THR A 1 74 ? -2.199 -2.409 -10.781 1.00 93.44 74 THR A N 1
ATOM 610 C CA . THR A 1 74 ? -3.575 -2.509 -10.282 1.00 93.44 74 THR A CA 1
ATOM 611 C C . THR A 1 74 ? -3.595 -2.755 -8.778 1.00 93.44 74 THR A C 1
ATOM 613 O O . THR A 1 74 ? -4.321 -2.065 -8.067 1.00 93.44 74 THR A O 1
ATOM 616 N N . GLY A 1 75 ? -2.755 -3.662 -8.268 1.00 93.38 75 GLY A N 1
ATOM 617 C CA . GLY A 1 75 ? -2.641 -3.911 -6.831 1.00 93.38 75 GLY A CA 1
ATOM 618 C C . GLY A 1 75 ? -2.208 -2.664 -6.058 1.00 93.38 75 GLY A C 1
ATOM 619 O O . GLY A 1 75 ? -2.796 -2.328 -5.030 1.00 93.38 75 GLY A O 1
ATOM 620 N N . ARG A 1 76 ? -1.232 -1.911 -6.581 1.00 93.00 76 ARG A N 1
ATOM 621 C CA . ARG A 1 76 ? -0.777 -0.665 -5.951 1.00 93.00 76 ARG A CA 1
ATOM 622 C C . ARG A 1 76 ? -1.855 0.420 -5.976 1.00 93.00 76 ARG A C 1
ATOM 624 O O . ARG A 1 76 ? -2.043 1.099 -4.970 1.00 93.00 76 ARG A O 1
ATOM 631 N N . ALA A 1 77 ? -2.574 0.570 -7.087 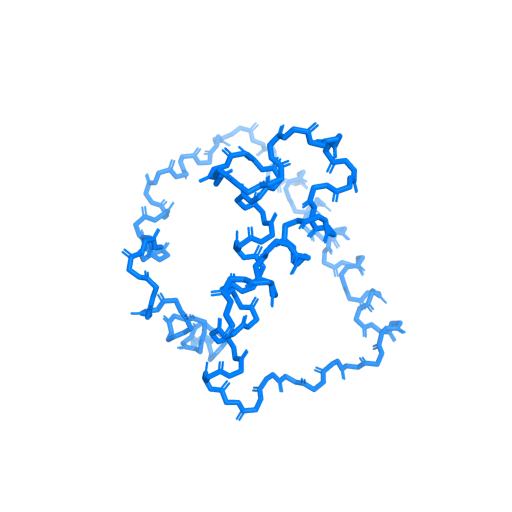1.00 94.12 77 ALA A N 1
ATOM 632 C CA . ALA A 1 77 ? -3.689 1.509 -7.200 1.00 94.12 77 ALA A CA 1
ATOM 633 C C . ALA A 1 77 ? -4.839 1.143 -6.248 1.00 94.12 77 ALA A C 1
ATOM 635 O O . ALA A 1 77 ? -5.370 2.018 -5.567 1.00 94.12 77 ALA A O 1
ATOM 636 N N . PHE A 1 78 ? -5.168 -0.146 -6.135 1.00 92.88 78 PHE A N 1
ATOM 637 C CA . PHE A 1 78 ? -6.183 -0.657 -5.217 1.00 92.88 78 PHE A CA 1
ATOM 638 C C . PHE A 1 78 ? -5.869 -0.302 -3.759 1.00 92.88 78 PHE A C 1
ATOM 640 O O . PHE A 1 78 ? -6.698 0.316 -3.094 1.00 92.88 78 PHE A O 1
ATOM 647 N N . VAL A 1 79 ? -4.648 -0.586 -3.286 1.00 92.88 79 VAL A N 1
ATOM 648 C CA . VAL A 1 79 ? -4.218 -0.240 -1.917 1.00 92.88 79 VAL A CA 1
ATOM 649 C C . VAL A 1 79 ? -4.284 1.270 -1.661 1.00 92.88 79 VAL A C 1
ATOM 651 O O . VAL A 1 79 ? -4.686 1.694 -0.577 1.00 92.88 79 VAL A O 1
ATOM 654 N N . GLN A 1 80 ? -3.920 2.095 -2.645 1.00 92.44 80 GLN A N 1
ATOM 655 C CA . GLN A 1 80 ? -3.981 3.552 -2.496 1.00 92.44 80 GLN A CA 1
ATOM 656 C C . GLN A 1 80 ? -5.416 4.080 -2.459 1.00 92.44 80 GLN A C 1
ATOM 658 O O . GLN A 1 80 ? -5.715 4.959 -1.655 1.00 92.44 80 GLN A O 1
ATOM 663 N N . ASN A 1 81 ? -6.309 3.530 -3.280 1.00 92.19 81 ASN A N 1
ATOM 664 C CA . ASN A 1 81 ? -7.728 3.878 -3.262 1.00 92.19 81 ASN A CA 1
ATOM 665 C C . ASN A 1 81 ? -8.407 3.432 -1.959 1.00 92.19 81 ASN A C 1
ATOM 667 O O . ASN A 1 81 ? -9.190 4.191 -1.402 1.00 92.19 81 ASN A O 1
ATOM 671 N N . LEU A 1 82 ? -8.029 2.278 -1.405 1.00 91.44 82 LEU A N 1
ATOM 672 C CA . LEU A 1 82 ? -8.446 1.840 -0.068 1.00 91.44 82 LEU A CA 1
ATOM 673 C C . LEU A 1 82 ? -8.046 2.832 1.026 1.00 91.44 82 LEU A C 1
ATOM 675 O O . LEU A 1 82 ? -8.866 3.245 1.840 1.00 91.44 82 LEU A O 1
ATOM 679 N N . ARG A 1 83 ? -6.780 3.261 1.034 1.00 87.62 83 ARG A N 1
ATOM 680 C CA . ARG A 1 83 ? -6.286 4.247 2.011 1.00 87.62 83 ARG A CA 1
ATOM 681 C C . ARG A 1 83 ? -6.982 5.603 1.887 1.00 87.62 83 ARG A C 1
ATOM 683 O O . ARG A 1 83 ? -7.075 6.307 2.884 1.00 87.62 83 ARG A O 1
ATOM 690 N N . ARG A 1 84 ? -7.468 5.943 0.691 1.00 89.44 84 ARG A N 1
ATOM 691 C CA . ARG A 1 84 ? -8.242 7.159 0.402 1.00 89.44 84 ARG A CA 1
ATOM 692 C C . ARG A 1 84 ? -9.755 6.985 0.556 1.00 89.44 84 ARG A C 1
ATOM 694 O O . ARG A 1 84 ? -10.478 7.909 0.216 1.00 89.44 84 ARG A O 1
ATOM 701 N N . GLU A 1 85 ? -10.222 5.835 1.047 1.00 87.94 85 GLU A N 1
ATOM 702 C CA . GLU A 1 85 ? -11.655 5.568 1.278 1.00 87.94 85 GLU A CA 1
ATOM 703 C C . GLU A 1 85 ? -12.492 5.604 -0.006 1.00 87.94 85 GLU A C 1
ATOM 705 O O . GLU A 1 85 ? -13.688 5.857 0.016 1.00 87.94 85 GLU A O 1
ATOM 710 N N . HIS A 1 86 ? -11.875 5.312 -1.153 1.00 88.62 86 HIS A N 1
ATOM 711 C CA . HIS A 1 86 ? -12.568 5.268 -2.445 1.00 88.62 86 HIS A CA 1
ATOM 712 C C . HIS A 1 86 ? -13.327 3.951 -2.686 1.00 88.62 86 HIS A C 1
ATOM 714 O O . HIS A 1 86 ? -13.847 3.735 -3.778 1.00 88.62 86 HIS A O 1
ATOM 720 N N . TYR A 1 87 ? -13.354 3.054 -1.702 1.00 87.50 87 TYR A N 1
ATOM 721 C CA . TYR A 1 87 ? -14.110 1.808 -1.739 1.00 87.50 87 TYR A CA 1
ATOM 722 C C . TYR A 1 87 ? -14.868 1.636 -0.430 1.00 87.50 87 TYR A C 1
ATOM 724 O O . TYR A 1 87 ? -14.344 1.964 0.633 1.00 87.50 87 TYR A O 1
ATOM 732 N N . GLU A 1 88 ? -16.049 1.030 -0.512 1.00 87.94 88 GLU A N 1
ATOM 733 C CA . GLU A 1 88 ? -16.874 0.625 0.636 1.00 87.94 88 GLU A CA 1
ATOM 734 C C . GLU A 1 88 ? -16.348 -0.662 1.302 1.00 87.94 88 GLU A C 1
ATOM 736 O O . GLU A 1 88 ? -17.112 -1.499 1.767 1.00 87.94 88 GLU A O 1
ATOM 741 N N . LEU A 1 89 ? -15.027 -0.850 1.302 1.00 88.88 89 LEU A N 1
ATOM 742 C CA . LEU A 1 89 ? -14.354 -1.992 1.912 1.00 88.88 89 LEU A CA 1
ATOM 743 C C . LEU A 1 89 ? -13.626 -1.505 3.160 1.00 88.88 89 LEU A C 1
ATOM 745 O O . LEU A 1 89 ? -12.864 -0.532 3.079 1.00 88.88 89 LEU A O 1
ATOM 749 N N . ALA A 1 90 ? -13.814 -2.194 4.286 1.00 88.44 90 ALA A N 1
ATOM 750 C CA . ALA A 1 90 ? -13.134 -1.881 5.540 1.00 88.44 90 ALA A CA 1
ATOM 751 C C . ALA A 1 90 ? -13.260 -0.395 5.968 1.00 88.44 90 ALA A C 1
ATOM 753 O O . ALA A 1 90 ? -12.318 0.216 6.491 1.00 88.44 90 ALA A O 1
ATOM 754 N N . THR A 1 91 ? -14.410 0.233 5.701 1.00 86.69 91 THR A N 1
ATOM 755 C CA . THR A 1 91 ? -14.669 1.643 6.052 1.00 86.69 91 THR A CA 1
ATOM 756 C C . THR A 1 91 ? -14.894 1.845 7.549 1.00 86.69 91 THR A C 1
ATOM 758 O O . THR A 1 91 ? -14.678 2.941 8.057 1.00 86.69 91 THR A O 1
ATOM 761 N N . ASP A 1 92 ? -15.301 0.793 8.256 1.00 90.56 92 ASP A N 1
ATOM 762 C CA . ASP A 1 92 ? -15.590 0.765 9.692 1.00 90.56 92 ASP A CA 1
ATOM 763 C C . ASP A 1 92 ? -14.351 0.512 10.569 1.00 90.56 92 ASP A C 1
ATOM 765 O O . ASP A 1 92 ? -14.409 0.679 11.789 1.00 90.56 92 ASP A O 1
ATOM 769 N N . VAL A 1 93 ? -13.211 0.152 9.970 1.00 91.75 93 VAL A N 1
ATOM 770 C CA . VAL A 1 93 ? -11.957 -0.076 10.699 1.00 91.75 93 VAL A CA 1
ATOM 771 C C . VAL A 1 93 ? -11.004 1.125 10.624 1.00 91.75 93 VAL A C 1
ATOM 773 O O . VAL A 1 93 ? -11.017 1.895 9.656 1.00 91.75 93 VAL A O 1
ATOM 776 N N . PRO A 1 94 ? -10.100 1.282 11.613 1.00 91.81 94 PRO A N 1
ATOM 777 C CA . PRO A 1 94 ? -9.086 2.329 11.588 1.00 91.81 94 PRO A CA 1
ATOM 778 C C . PRO A 1 94 ? -8.221 2.296 10.312 1.00 91.81 94 PRO A C 1
ATOM 780 O O . PRO A 1 94 ? -7.868 1.207 9.841 1.00 91.81 94 PRO A O 1
ATOM 783 N N . PRO A 1 95 ? -7.753 3.455 9.801 1.00 88.62 95 PRO A N 1
ATOM 784 C CA . PRO A 1 95 ? -6.967 3.532 8.562 1.00 88.62 95 PRO A CA 1
ATOM 785 C C . PRO A 1 95 ? -5.728 2.624 8.528 1.00 88.62 95 PRO A C 1
ATOM 787 O O . PRO A 1 95 ? -5.360 2.108 7.472 1.00 88.62 95 PRO A O 1
ATOM 790 N N . ALA A 1 96 ? -5.097 2.391 9.684 1.00 90.94 96 ALA A N 1
ATOM 791 C CA . ALA A 1 96 ? -3.934 1.514 9.815 1.00 90.94 96 ALA A CA 1
ATOM 792 C C . ALA A 1 96 ? -4.246 0.033 9.523 1.00 90.94 96 ALA A C 1
ATOM 794 O O . ALA A 1 96 ? -3.365 -0.701 9.079 1.00 90.94 96 ALA A O 1
ATOM 795 N N . LEU A 1 97 ? -5.490 -0.401 9.746 1.00 93.56 97 LEU A N 1
ATOM 796 C CA . LEU A 1 97 ? -5.939 -1.787 9.568 1.00 93.56 97 LEU A CA 1
ATOM 797 C C . LEU A 1 97 ? -6.719 -1.997 8.267 1.00 93.56 97 LEU A C 1
ATOM 799 O O . LEU A 1 97 ? -6.893 -3.136 7.835 1.00 93.56 97 LEU A O 1
ATOM 803 N N . ARG A 1 98 ? -7.132 -0.908 7.613 1.00 92.62 98 ARG A N 1
ATOM 804 C CA . ARG A 1 98 ? -8.019 -0.918 6.445 1.00 92.62 98 ARG A CA 1
ATOM 805 C C . ARG A 1 98 ? -7.562 -1.844 5.325 1.00 92.62 98 ARG A C 1
ATOM 807 O O . ARG A 1 98 ? -8.369 -2.584 4.788 1.00 92.62 98 ARG A O 1
ATOM 814 N N . VAL A 1 99 ? -6.268 -1.865 4.996 1.00 93.88 99 VAL A N 1
ATOM 815 C CA . VAL A 1 99 ? -5.752 -2.760 3.943 1.00 93.88 99 VAL A CA 1
ATOM 816 C C . VAL A 1 99 ? -5.926 -4.230 4.333 1.00 93.88 99 VAL A C 1
ATOM 818 O O . VAL A 1 99 ? -6.402 -5.019 3.526 1.00 93.88 99 VAL A O 1
ATOM 821 N N . ALA A 1 100 ? -5.570 -4.608 5.561 1.00 95.44 100 ALA A N 1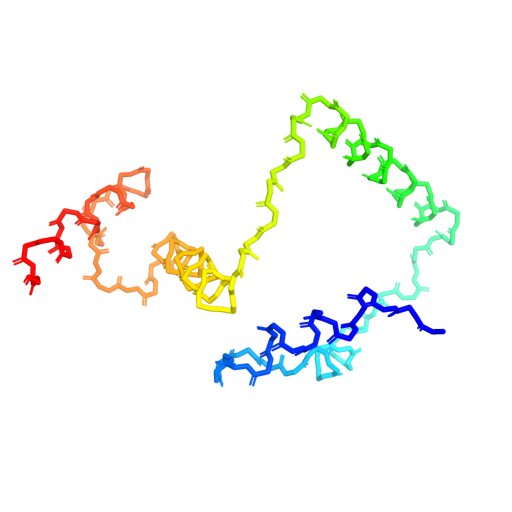
ATOM 822 C CA . ALA A 1 100 ? -5.671 -5.996 6.008 1.00 95.44 100 ALA A CA 1
ATOM 823 C C . ALA A 1 100 ? -7.135 -6.469 6.089 1.00 95.44 100 ALA A C 1
ATOM 825 O O . ALA A 1 100 ? -7.461 -7.561 5.619 1.00 95.44 100 ALA A O 1
ATOM 826 N N . ALA A 1 101 ? -8.022 -5.627 6.625 1.00 95.56 101 ALA A N 1
ATOM 827 C CA . ALA A 1 101 ? -9.455 -5.909 6.697 1.00 95.56 101 ALA A CA 1
ATOM 828 C C . ALA A 1 101 ? -10.081 -6.027 5.299 1.00 95.56 101 ALA A C 1
ATOM 830 O O . ALA A 1 101 ? -10.748 -7.013 5.011 1.00 95.56 101 ALA A O 1
ATOM 831 N N . ALA A 1 102 ? -9.750 -5.111 4.389 1.00 94.50 102 ALA A N 1
ATOM 832 C CA . ALA A 1 102 ? -10.213 -5.129 3.007 1.00 94.50 102 ALA A CA 1
ATOM 833 C C . ALA A 1 102 ? -9.832 -6.414 2.258 1.00 94.50 102 ALA A C 1
ATOM 835 O O . ALA A 1 102 ? -10.655 -6.985 1.549 1.00 94.50 102 ALA A O 1
ATOM 836 N N . PHE A 1 103 ? -8.601 -6.908 2.425 1.00 94.44 103 PHE A N 1
ATOM 837 C CA . PHE A 1 103 ? -8.211 -8.196 1.843 1.00 94.44 103 PHE A CA 1
ATOM 838 C C . PHE A 1 103 ? -8.954 -9.376 2.483 1.00 94.44 103 PHE A C 1
ATOM 840 O O . PHE A 1 103 ? -9.266 -10.336 1.783 1.00 94.44 103 PHE A O 1
ATOM 847 N N . THR A 1 104 ? -9.267 -9.302 3.779 1.00 95.62 104 THR A N 1
ATOM 848 C CA . THR A 1 104 ? -10.064 -10.326 4.475 1.00 95.62 104 THR A CA 1
ATOM 849 C C . THR A 1 104 ? -11.508 -10.351 3.964 1.00 95.62 104 THR A C 1
ATOM 851 O O . THR A 1 104 ? -12.035 -11.421 3.669 1.00 95.62 104 THR A O 1
ATOM 854 N N . GLU A 1 105 ? -12.133 -9.181 3.804 1.00 93.81 105 GLU A N 1
ATOM 855 C CA . GLU A 1 105 ? -13.474 -9.032 3.225 1.00 93.81 105 GLU A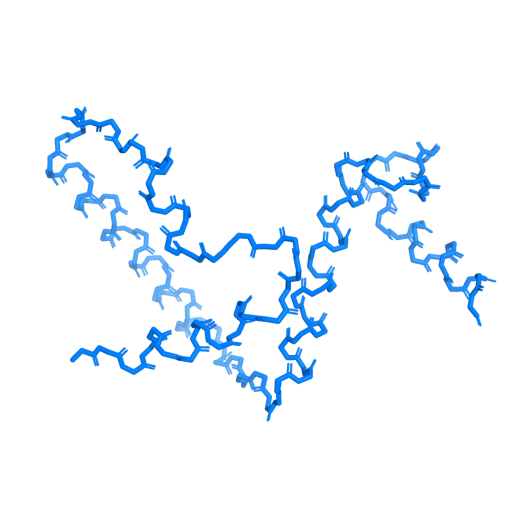 CA 1
ATOM 856 C C . GLU A 1 105 ? -13.517 -9.522 1.776 1.00 93.81 105 GLU A C 1
ATOM 858 O O . GLU A 1 105 ? -14.380 -10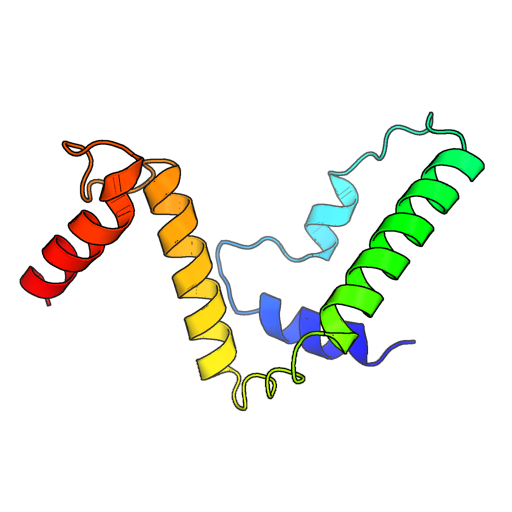.322 1.418 1.00 93.81 105 GLU A O 1
ATOM 863 N N . LEU A 1 106 ? -12.545 -9.111 0.956 1.00 92.06 106 LEU A N 1
ATOM 864 C CA . LEU A 1 106 ? -12.457 -9.534 -0.439 1.00 92.06 106 LEU A CA 1
ATOM 865 C C . LEU A 1 106 ? -12.286 -11.051 -0.565 1.00 92.06 106 LEU A C 1
ATOM 867 O O . LEU A 1 106 ? -12.959 -11.663 -1.385 1.00 92.06 106 LEU A O 1
ATOM 871 N N . ALA A 1 107 ? -11.432 -11.665 0.261 1.00 94.94 107 ALA A N 1
ATOM 872 C CA . ALA A 1 107 ? -11.215 -13.112 0.264 1.00 94.94 107 ALA A CA 1
ATOM 873 C C . ALA A 1 107 ? -12.463 -13.916 0.659 1.00 94.94 107 ALA A C 1
ATOM 875 O O . ALA A 1 107 ? -12.556 -15.089 0.325 1.00 94.94 107 ALA A O 1
ATOM 876 N N . ARG A 1 108 ? -13.414 -13.306 1.376 1.00 94.25 108 ARG A N 1
ATOM 877 C CA . ARG A 1 108 ? -14.711 -13.921 1.686 1.00 94.25 108 ARG A CA 1
ATOM 878 C C . ARG A 1 108 ? -15.706 -13.793 0.526 1.00 94.25 108 ARG A C 1
ATOM 880 O O . ARG A 1 108 ? -16.648 -14.578 0.452 1.00 94.25 108 ARG A O 1
ATOM 887 N N . ALA A 1 109 ? -15.544 -12.778 -0.317 1.00 91.19 109 ALA A N 1
ATOM 888 C CA . ALA A 1 109 ? -16.466 -12.458 -1.402 1.00 91.19 109 ALA A CA 1
ATOM 889 C C . ALA A 1 109 ? -16.171 -13.207 -2.716 1.00 91.19 109 ALA A C 1
ATOM 891 O O . ALA A 1 109 ? -17.051 -13.260 -3.577 1.00 91.19 109 ALA A O 1
ATOM 892 N N . ILE A 1 110 ? -14.960 -13.753 -2.875 1.00 89.69 110 ILE A N 1
ATOM 893 C CA . ILE A 1 110 ? -14.519 -14.543 -4.040 1.00 89.69 110 ILE A CA 1
ATOM 894 C C . ILE A 1 110 ? -14.377 -16.023 -3.693 1.00 89.69 110 ILE A C 1
ATOM 896 O O . ILE A 1 110 ? -14.551 -16.840 -4.624 1.00 89.69 110 ILE A O 1
#

pLDDT: mean 74.12, std 17.91, range [35.22, 95.62]

Radius of gyration: 18.74 Å; chains: 1; bounding box: 40×45×40 Å

Secondary structure (DSSP, 8-state):
--HHHHHHHHHHTT-TTS--HHHHHTT----S-S-HHHHHHHHHHHHHHHHHHHHHSPPPPPPSSHHHHHHHHHHHHHHHHHHTT-SSSSTTS-TTTHHHHHHHHHHHH-

Foldseek 3Di:
DDPVVVVVQVLQPPDPPDDRVVVVVVVPPPPPDDDPVVVVVVVVVVVVVVVVVCVVDDNDPPDPDSVSSVVVVVVVVVLVCQLVVVDPFQPVPDSVCSVVRRVVVVVVVD

Sequence (110 aa):
MSSYWSRKDRMWAGIPWLEPAESARSRIEVPSARDPHEVDLWKDHFEGDHKQLEHQLRPMPGPRSDRSVQTIITGRAFVQNLRREHYELATDVPPALRVAAAFTELARAI